Protein AF-A0A949HKJ1-F1 (afdb_monomer)

Mean predicted aligned error: 18.71 Å

Structure (mmCIF, N/CA/C/O backbone):
data_AF-A0A949HKJ1-F1
#
_entry.id   AF-A0A949HKJ1-F1
#
loop_
_atom_site.group_PDB
_atom_site.id
_atom_site.type_symbol
_atom_site.label_atom_id
_atom_site.label_alt_id
_atom_site.label_comp_id
_atom_site.label_asym_id
_atom_site.label_entity_id
_atom_site.label_seq_id
_atom_site.pdbx_PDB_ins_code
_atom_site.Cartn_x
_atom_site.Cartn_y
_atom_site.Cartn_z
_atom_site.occupancy
_atom_site.B_iso_or_equiv
_atom_site.auth_seq_id
_atom_site.auth_comp_id
_atom_site.auth_asym_id
_atom_site.auth_atom_id
_atom_site.pdbx_PDB_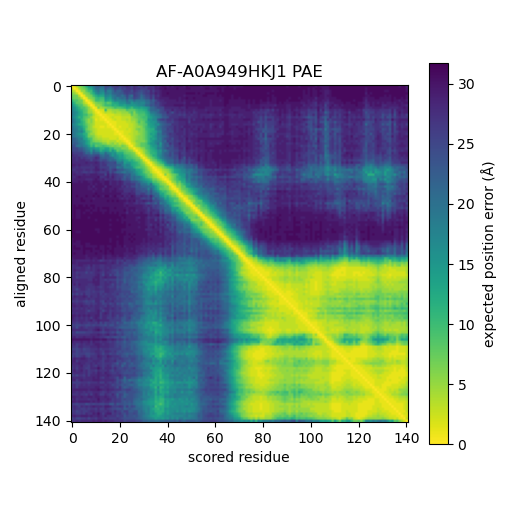model_num
ATOM 1 N N . MET A 1 1 ? 13.939 -68.081 -15.274 1.00 39.88 1 MET A N 1
ATOM 2 C CA . MET A 1 1 ? 14.829 -67.323 -14.375 1.00 39.88 1 MET A CA 1
ATOM 3 C C . MET A 1 1 ? 15.405 -66.206 -15.229 1.00 39.88 1 MET A C 1
ATOM 5 O O . MET A 1 1 ? 16.330 -66.456 -15.982 1.00 39.88 1 MET A O 1
ATOM 9 N N . ALA A 1 2 ? 14.703 -65.071 -15.296 1.00 42.75 2 ALA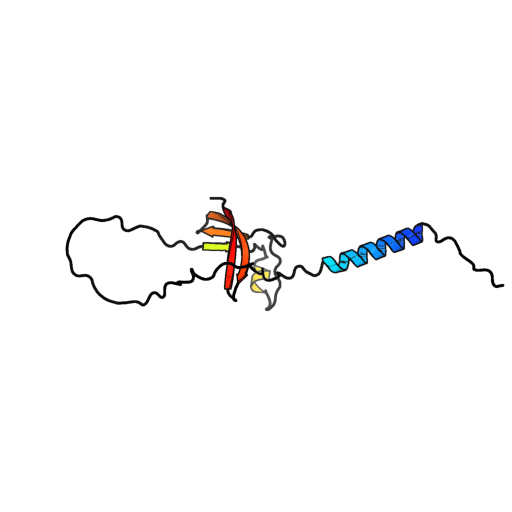 A N 1
ATOM 10 C CA . ALA A 1 2 ? 15.076 -63.942 -16.146 1.00 42.75 2 ALA A CA 1
ATOM 11 C C . ALA A 1 2 ? 15.839 -62.939 -15.279 1.00 42.75 2 ALA A C 1
ATOM 13 O O . ALA A 1 2 ? 15.340 -62.508 -14.242 1.00 42.75 2 ALA A O 1
ATOM 14 N N . GLU A 1 3 ? 17.076 -62.680 -15.675 1.00 43.31 3 GLU A N 1
ATOM 15 C CA . GLU A 1 3 ? 18.057 -61.869 -14.970 1.00 43.31 3 GLU A CA 1
ATOM 16 C C . GLU A 1 3 ? 17.658 -60.391 -15.062 1.00 43.31 3 GLU A C 1
ATOM 18 O O . GLU A 1 3 ? 17.585 -59.807 -16.141 1.00 43.31 3 GLU A O 1
ATOM 23 N N . SER A 1 4 ? 17.321 -59.819 -13.909 1.00 48.88 4 SER A N 1
ATOM 24 C CA . SER A 1 4 ? 17.009 -58.407 -13.711 1.00 48.88 4 SER A CA 1
ATOM 25 C C . SER A 1 4 ? 18.252 -57.566 -14.006 1.00 48.88 4 SER A C 1
ATOM 27 O O . SER A 1 4 ? 19.179 -57.531 -13.201 1.00 48.88 4 SER A O 1
ATOM 29 N N . THR A 1 5 ? 18.279 -56.897 -15.158 1.00 50.19 5 THR A N 1
ATOM 30 C CA . THR A 1 5 ? 19.323 -55.927 -15.513 1.00 50.19 5 THR A CA 1
ATOM 31 C C . THR A 1 5 ? 19.113 -54.638 -14.714 1.00 50.19 5 THR A C 1
ATOM 33 O O . THR A 1 5 ? 18.417 -53.731 -15.158 1.00 50.19 5 THR A O 1
ATOM 36 N N . ASP A 1 6 ? 19.697 -54.575 -13.519 1.00 55.91 6 ASP A N 1
ATOM 37 C CA . ASP A 1 6 ? 19.792 -53.353 -12.717 1.00 55.91 6 ASP A CA 1
ATOM 38 C C . ASP A 1 6 ? 21.089 -52.627 -13.106 1.00 55.91 6 ASP A C 1
ATOM 40 O O . ASP A 1 6 ? 22.182 -52.938 -12.627 1.00 55.91 6 ASP A O 1
ATOM 44 N N . ALA A 1 7 ? 20.992 -51.739 -14.096 1.00 61.09 7 ALA A N 1
ATOM 45 C CA . ALA A 1 7 ? 22.099 -50.868 -14.468 1.00 61.09 7 ALA A CA 1
ATOM 46 C C . ALA A 1 7 ? 22.251 -49.779 -13.391 1.00 61.09 7 ALA A C 1
ATOM 48 O O . ALA A 1 7 ? 21.252 -49.155 -13.025 1.00 61.09 7 ALA A O 1
ATOM 49 N N . PRO A 1 8 ? 23.468 -49.499 -12.890 1.00 59.25 8 PRO A N 1
ATOM 50 C CA . PRO A 1 8 ? 23.654 -48.494 -11.856 1.00 59.25 8 PRO A CA 1
ATOM 51 C C . PRO A 1 8 ? 23.327 -47.123 -12.446 1.00 59.25 8 PRO A C 1
ATOM 53 O O . PRO A 1 8 ? 23.997 -46.656 -13.368 1.00 59.25 8 PRO A O 1
ATOM 56 N N . ILE A 1 9 ? 22.277 -46.491 -11.923 1.00 60.19 9 ILE A N 1
ATOM 57 C CA . ILE A 1 9 ? 21.863 -45.140 -12.307 1.00 60.19 9 ILE A CA 1
ATOM 58 C C . ILE A 1 9 ? 23.074 -44.218 -12.123 1.00 60.19 9 ILE A C 1
ATOM 60 O O . ILE A 1 9 ? 23.626 -44.105 -11.024 1.00 60.19 9 ILE A O 1
ATOM 64 N N . ALA A 1 10 ? 23.533 -43.604 -13.215 1.00 70.56 10 ALA A N 1
ATOM 65 C CA . ALA A 1 10 ? 24.691 -42.727 -13.187 1.00 70.56 10 ALA A CA 1
ATOM 66 C C . ALA A 1 10 ? 24.422 -41.557 -12.231 1.00 70.56 10 ALA A C 1
ATOM 68 O O . ALA A 1 10 ? 23.338 -40.982 -12.215 1.00 70.56 10 ALA A O 1
ATOM 69 N N . LYS A 1 11 ? 25.425 -41.172 -11.435 1.00 69.06 11 LYS A N 1
ATOM 70 C CA . LYS A 1 11 ? 25.316 -40.106 -10.421 1.00 69.06 11 LYS A CA 1
ATOM 71 C C . LYS A 1 11 ? 24.771 -38.780 -10.984 1.00 69.06 11 LYS A C 1
ATOM 73 O O . LYS A 1 11 ? 24.146 -38.022 -10.252 1.00 69.06 11 LYS A O 1
ATOM 78 N N . SER A 1 12 ? 24.984 -38.524 -12.275 1.00 69.50 12 SER A N 1
ATOM 79 C CA . SER A 1 12 ? 24.428 -37.384 -13.011 1.00 69.50 12 SER A CA 1
ATOM 80 C C . SER A 1 12 ? 22.904 -37.429 -13.149 1.00 69.50 12 SER A C 1
ATOM 82 O O . SER A 1 12 ? 22.268 -36.390 -13.012 1.00 69.50 12 SER A O 1
ATOM 84 N N . ASP A 1 13 ? 22.315 -38.607 -13.368 1.00 75.62 13 ASP A N 1
ATOM 85 C CA . ASP A 1 13 ? 20.861 -38.771 -13.508 1.00 75.62 13 ASP A CA 1
ATOM 86 C C . ASP A 1 13 ? 20.147 -38.612 -12.168 1.00 75.62 13 ASP A C 1
ATOM 88 O O . ASP A 1 13 ? 19.038 -38.084 -12.119 1.00 75.62 13 ASP A O 1
ATOM 92 N N . LEU A 1 14 ? 20.802 -39.012 -11.074 1.00 76.75 14 LEU A N 1
ATOM 93 C CA . LEU A 1 14 ? 20.309 -38.761 -9.721 1.00 76.75 14 LEU A CA 1
ATOM 94 C C . LEU A 1 14 ? 20.284 -37.254 -9.421 1.00 76.75 14 LEU A C 1
ATOM 96 O O . LEU A 1 14 ? 19.266 -36.730 -8.989 1.00 76.75 14 LEU A O 1
ATOM 100 N N . MET A 1 15 ? 21.368 -36.542 -9.749 1.00 77.38 15 MET A N 1
ATOM 101 C CA . MET A 1 15 ? 21.455 -35.088 -9.563 1.00 77.38 15 MET A CA 1
ATOM 102 C C . MET A 1 15 ? 20.429 -34.317 -10.403 1.00 77.38 15 MET A C 1
ATOM 104 O O . MET A 1 15 ? 19.879 -33.322 -9.938 1.00 77.38 15 MET A O 1
ATOM 108 N N . LEU A 1 16 ? 20.161 -34.769 -11.631 1.00 82.06 16 LEU A N 1
ATOM 109 C CA . LEU A 1 16 ? 19.145 -34.169 -12.500 1.00 82.06 16 LEU A CA 1
ATOM 110 C C . LEU A 1 16 ? 17.732 -34.359 -11.937 1.00 82.06 16 LEU A C 1
ATOM 112 O O . LEU A 1 16 ? 16.929 -33.429 -11.979 1.00 82.06 16 LEU A O 1
ATOM 116 N N . ARG A 1 17 ? 17.443 -35.540 -11.381 1.00 77.12 17 ARG A N 1
ATOM 117 C CA . ARG A 1 17 ? 16.162 -35.843 -10.729 1.00 77.12 17 ARG A CA 1
ATOM 118 C C . ARG A 1 17 ? 15.940 -35.010 -9.473 1.00 77.12 17 ARG A C 1
ATOM 120 O O . ARG A 1 17 ? 14.895 -34.377 -9.374 1.00 77.12 17 ARG A O 1
ATOM 127 N N . ASP A 1 18 ? 16.933 -34.948 -8.590 1.00 81.25 18 ASP A N 1
ATOM 128 C CA . ASP A 1 18 ? 16.852 -34.162 -7.355 1.00 81.25 18 ASP A CA 1
ATOM 129 C C . ASP A 1 18 ? 16.643 -32.668 -7.663 1.00 81.25 18 ASP A C 1
ATOM 131 O O . ASP A 1 18 ? 15.843 -31.993 -7.015 1.00 81.25 18 ASP A O 1
ATOM 135 N N . ALA A 1 19 ? 17.319 -32.144 -8.695 1.00 75.38 19 ALA A N 1
ATOM 136 C CA . ALA A 1 19 ? 17.153 -30.755 -9.125 1.00 75.38 19 ALA A CA 1
ATOM 137 C C . ALA A 1 19 ? 15.751 -30.473 -9.700 1.00 75.38 19 ALA A C 1
ATOM 139 O O . ALA A 1 19 ? 15.168 -29.427 -9.413 1.00 75.38 19 ALA A O 1
ATOM 140 N N . LEU A 1 20 ? 15.196 -31.398 -10.490 1.00 75.12 20 LEU A N 1
ATOM 141 C CA . LEU A 1 20 ? 13.832 -31.298 -11.028 1.00 75.12 20 LEU A CA 1
ATOM 142 C C . LEU A 1 20 ? 12.769 -31.373 -9.923 1.00 75.12 20 LEU A C 1
ATOM 144 O O . LEU A 1 20 ? 11.792 -30.625 -9.961 1.00 75.12 20 LEU A O 1
ATOM 148 N N . GLU A 1 21 ? 12.971 -32.230 -8.924 1.00 77.75 21 GLU A N 1
ATOM 149 C CA . GLU A 1 21 ? 12.074 -32.357 -7.772 1.00 77.75 21 GLU A CA 1
ATOM 150 C C . GLU A 1 21 ? 12.093 -31.090 -6.902 1.00 77.75 21 GLU A C 1
ATOM 152 O O . GLU A 1 21 ? 11.036 -30.566 -6.546 1.00 77.75 21 GLU A O 1
ATOM 157 N N . ALA A 1 22 ? 13.276 -30.519 -6.652 1.00 70.69 22 ALA A N 1
ATOM 158 C CA . ALA A 1 22 ? 13.413 -29.261 -5.916 1.00 70.69 22 ALA A CA 1
ATOM 159 C C . ALA A 1 22 ? 12.717 -28.076 -6.618 1.00 70.69 22 ALA A C 1
ATOM 161 O O . ALA A 1 22 ? 12.102 -27.242 -5.951 1.00 70.69 22 ALA A O 1
ATOM 162 N N . LEU A 1 23 ? 12.766 -28.012 -7.954 1.00 69.00 23 LEU A N 1
ATOM 163 C CA . LEU A 1 23 ? 12.056 -26.987 -8.731 1.00 69.00 23 LEU A CA 1
ATOM 164 C C . LEU A 1 23 ? 10.533 -27.181 -8.691 1.00 69.00 23 LEU A C 1
ATOM 166 O O . LEU A 1 23 ? 9.806 -26.204 -8.534 1.00 69.00 23 LEU A O 1
ATOM 170 N N . SER A 1 24 ? 10.048 -28.426 -8.754 1.00 70.50 24 SER A N 1
ATOM 171 C CA . SER A 1 24 ? 8.616 -28.742 -8.627 1.00 70.50 24 SER A CA 1
ATOM 172 C C . SER A 1 24 ? 8.036 -28.339 -7.265 1.00 70.50 24 SER A C 1
ATOM 174 O O . SER A 1 24 ? 6.881 -27.918 -7.191 1.00 70.50 24 SER A O 1
ATOM 176 N N . LEU A 1 25 ? 8.814 -28.475 -6.188 1.00 60.62 25 LEU A N 1
ATOM 177 C CA . LEU A 1 25 ? 8.425 -28.028 -4.846 1.00 60.62 25 LEU A CA 1
ATOM 178 C C . LEU A 1 25 ? 8.400 -26.496 -4.736 1.00 60.62 25 LEU A C 1
ATOM 180 O O . LEU A 1 25 ? 7.529 -25.944 -4.066 1.00 60.62 25 LEU A O 1
ATOM 184 N N . ALA A 1 26 ? 9.325 -25.808 -5.408 1.00 60.25 26 ALA A N 1
ATOM 185 C CA . ALA A 1 26 ? 9.418 -24.351 -5.367 1.00 60.25 26 ALA A CA 1
ATOM 186 C C . ALA A 1 26 ? 8.297 -23.654 -6.159 1.00 60.25 26 ALA A C 1
ATOM 188 O O . ALA A 1 26 ? 7.779 -22.636 -5.696 1.00 60.25 26 ALA A O 1
ATOM 189 N N . ASP A 1 27 ? 7.871 -24.221 -7.292 1.00 53.84 27 ASP A N 1
ATOM 190 C CA . ASP A 1 27 ? 6.851 -23.631 -8.181 1.00 53.84 27 ASP A CA 1
ATOM 191 C C . ASP A 1 27 ? 5.475 -23.485 -7.496 1.00 53.84 27 ASP A C 1
ATOM 193 O O . ASP A 1 27 ? 4.710 -22.564 -7.766 1.00 53.84 27 ASP A O 1
ATOM 197 N N . SER A 1 28 ? 5.201 -24.340 -6.505 1.00 53.91 28 SER A N 1
ATOM 198 C CA . SER A 1 28 ? 3.971 -24.296 -5.701 1.00 53.91 28 SER A CA 1
ATOM 199 C C . SER A 1 28 ? 3.924 -23.098 -4.740 1.00 53.91 28 SER A C 1
ATOM 201 O O . SER A 1 28 ? 2.847 -22.653 -4.360 1.00 53.91 28 SER A O 1
ATOM 203 N N . SER A 1 29 ? 5.086 -22.576 -4.330 1.00 53.53 29 SER A N 1
ATOM 204 C CA . SER A 1 29 ? 5.198 -21.502 -3.327 1.00 53.53 29 SER A CA 1
ATOM 205 C C . SER A 1 29 ? 5.244 -20.089 -3.910 1.00 53.53 29 SER A C 1
ATOM 207 O O . SER A 1 29 ? 5.059 -19.123 -3.174 1.00 53.53 29 SER A O 1
ATOM 209 N N . LEU A 1 30 ? 5.482 -19.949 -5.218 1.00 49.09 30 LEU A N 1
ATOM 210 C CA . LEU A 1 30 ? 5.664 -18.646 -5.870 1.00 49.09 30 LEU A CA 1
ATOM 211 C C . LEU A 1 30 ? 4.371 -18.059 -6.457 1.00 49.09 30 LEU A C 1
ATOM 213 O O . LEU A 1 30 ? 4.395 -16.949 -6.983 1.00 49.09 30 LEU A O 1
ATOM 217 N N . LEU A 1 31 ? 3.245 -18.776 -6.363 1.00 49.78 31 LEU A N 1
ATOM 218 C CA . LEU A 1 31 ? 1.962 -18.363 -6.946 1.00 49.78 31 LEU A CA 1
ATOM 219 C C . LEU A 1 31 ? 0.894 -17.939 -5.927 1.00 49.78 31 LEU A C 1
ATOM 221 O O . LEU A 1 31 ? -0.201 -17.552 -6.328 1.00 49.78 31 LEU A O 1
ATOM 225 N N . GLU A 1 32 ? 1.191 -17.930 -4.627 1.00 45.50 32 GLU A N 1
ATOM 226 C CA . GLU A 1 32 ? 0.203 -17.578 -3.598 1.00 45.50 32 GLU A CA 1
ATOM 227 C C . GLU A 1 32 ? 0.667 -16.452 -2.678 1.00 45.50 32 GLU A C 1
ATOM 229 O O . GLU A 1 32 ? 0.633 -16.552 -1.456 1.00 45.50 32 GLU A O 1
ATOM 234 N N . THR A 1 33 ? 0.981 -15.307 -3.274 1.00 45.84 33 THR A N 1
ATOM 235 C CA . THR A 1 33 ? 0.912 -14.026 -2.561 1.00 45.84 33 THR A CA 1
ATOM 236 C C . THR A 1 33 ? -0.418 -13.325 -2.824 1.00 45.84 33 THR A C 1
ATOM 238 O O . THR A 1 33 ? -0.498 -12.120 -3.043 1.00 45.84 33 THR A O 1
ATOM 241 N N . GLN A 1 34 ? -1.509 -14.096 -2.829 1.00 46.19 34 GLN A N 1
ATOM 242 C CA . GLN A 1 34 ? -2.847 -13.533 -2.678 1.00 46.19 34 GLN A CA 1
ATOM 243 C C . GLN A 1 34 ? -2.868 -12.854 -1.304 1.00 46.19 34 GLN A C 1
ATOM 245 O O . GLN A 1 34 ? -2.563 -13.500 -0.304 1.00 46.19 34 GLN A O 1
ATOM 250 N N . ILE A 1 35 ? -3.182 -11.559 -1.238 1.00 46.53 35 ILE A N 1
ATOM 251 C CA . ILE A 1 35 ? -3.425 -10.863 0.031 1.00 46.53 35 ILE A CA 1
ATOM 252 C C . ILE A 1 35 ? -4.562 -11.612 0.735 1.00 46.53 35 ILE A C 1
ATOM 254 O O . ILE A 1 35 ? -5.734 -11.416 0.418 1.00 46.53 35 ILE A O 1
ATOM 258 N N . GLN A 1 36 ? -4.217 -12.520 1.648 1.00 48.56 36 GLN A N 1
ATOM 259 C CA . GLN A 1 36 ? -5.207 -13.286 2.389 1.00 48.56 36 GLN A CA 1
ATOM 260 C C . GLN A 1 36 ? -5.857 -12.346 3.410 1.00 48.56 36 GLN A C 1
ATOM 262 O O . GLN A 1 36 ? -5.139 -11.677 4.163 1.00 48.56 36 GLN A O 1
ATOM 267 N N . PRO A 1 37 ? -7.196 -12.254 3.457 1.00 48.97 37 PRO A N 1
ATOM 268 C CA . PRO A 1 37 ? -7.873 -11.454 4.465 1.00 48.97 37 PRO A CA 1
ATOM 269 C C . PRO A 1 37 ? -7.477 -11.945 5.864 1.00 48.97 37 PRO A C 1
ATOM 271 O O . PRO A 1 37 ? -7.664 -13.110 6.212 1.00 48.97 37 PRO A O 1
ATOM 274 N N . TYR A 1 38 ? -6.897 -11.050 6.666 1.00 50.09 38 TYR A N 1
ATOM 275 C CA . TYR A 1 38 ? -6.453 -11.359 8.022 1.00 50.09 38 TYR A CA 1
ATOM 276 C C . TYR A 1 38 ? -7.666 -11.659 8.913 1.00 50.09 38 TYR A C 1
ATOM 278 O O . TYR A 1 38 ? -8.452 -10.764 9.224 1.00 50.09 38 TYR A O 1
ATOM 286 N N . GLN A 1 39 ? -7.818 -12.913 9.344 1.00 50.09 39 GLN A N 1
ATOM 287 C CA . GLN A 1 39 ? -8.855 -13.299 10.300 1.00 50.09 39 GLN A CA 1
ATOM 288 C C . GLN A 1 39 ? -8.404 -12.928 11.719 1.00 50.09 39 GLN A C 1
ATOM 290 O O . GLN A 1 39 ? -7.522 -13.564 12.297 1.00 50.09 39 GLN A O 1
ATOM 295 N N . LEU A 1 40 ? -8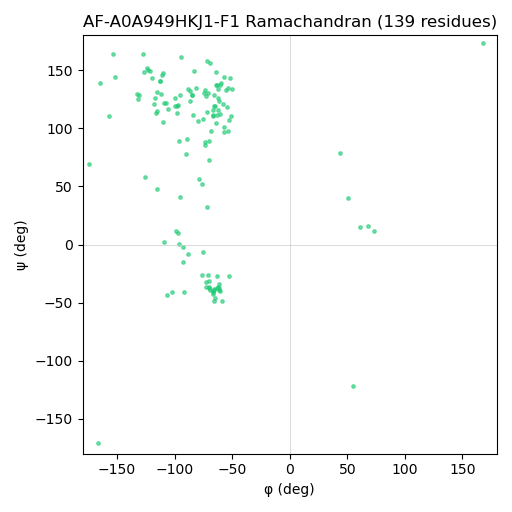.997 -11.873 12.283 1.00 44.22 40 LEU A N 1
ATOM 296 C CA . LEU A 1 40 ? -8.804 -11.511 13.687 1.00 44.22 40 LEU A CA 1
ATOM 297 C C . LEU A 1 40 ? -9.385 -12.610 14.584 1.00 44.22 40 LEU A C 1
ATOM 299 O O . LEU A 1 40 ? -10.588 -12.861 14.571 1.00 44.22 40 LEU A O 1
ATOM 303 N N . GLN A 1 41 ? -8.540 -13.224 15.410 1.00 49.78 41 GLN A N 1
ATOM 304 C CA . GLN A 1 41 ? -8.998 -13.935 16.600 1.00 49.78 41 GLN A CA 1
ATOM 305 C C . GLN A 1 41 ? -9.526 -12.883 17.592 1.00 49.78 41 GLN A C 1
ATOM 307 O O . GLN A 1 41 ? -8.751 -12.197 18.252 1.00 49.78 41 GLN A O 1
ATOM 312 N N . GLU A 1 42 ? -10.851 -12.712 17.572 1.00 43.97 42 GLU A N 1
ATOM 313 C CA . GLU A 1 42 ? -11.722 -12.011 18.529 1.00 43.97 42 GLU A CA 1
ATOM 314 C C . GLU A 1 42 ? -11.222 -10.650 19.047 1.00 43.97 42 GLU A C 1
ATOM 316 O O . GLU A 1 42 ? -10.789 -10.494 20.187 1.00 43.97 42 GLU A O 1
ATOM 321 N N . PHE A 1 43 ? -11.387 -9.612 18.223 1.00 41.69 43 PHE A N 1
ATOM 322 C CA . PHE A 1 43 ? -11.487 -8.243 18.729 1.00 41.69 43 PHE A CA 1
ATOM 323 C C . PHE A 1 43 ? -12.950 -7.999 19.139 1.00 41.69 43 PHE A C 1
ATOM 325 O O . PHE A 1 43 ? -13.837 -8.005 18.287 1.00 41.69 43 PHE A O 1
ATOM 332 N N . ASN A 1 44 ? -13.234 -7.849 20.438 1.00 44.16 44 ASN A N 1
ATOM 333 C CA . ASN A 1 44 ? -14.599 -7.647 20.937 1.00 44.16 44 ASN A CA 1
ATOM 334 C C . ASN A 1 44 ? -15.189 -6.331 20.398 1.00 44.16 44 ASN A C 1
ATOM 336 O O . ASN A 1 44 ? -14.772 -5.241 20.779 1.00 44.16 44 ASN A O 1
ATOM 340 N N . ALA A 1 45 ? -16.195 -6.451 19.532 1.00 46.31 45 ALA A N 1
ATOM 341 C CA . ALA A 1 45 ? -16.868 -5.377 18.802 1.00 46.31 45 ALA A CA 1
ATOM 342 C C . ALA A 1 45 ? -17.789 -4.478 19.661 1.00 46.31 45 ALA A C 1
ATOM 344 O O . ALA A 1 45 ? -18.805 -3.987 19.172 1.00 46.31 45 ALA A O 1
ATOM 345 N N . LEU A 1 46 ? -17.467 -4.250 20.937 1.00 42.03 46 LEU A N 1
ATOM 346 C CA . LEU A 1 46 ? -18.313 -3.461 21.843 1.00 42.03 46 LEU A CA 1
ATOM 347 C C . LEU A 1 46 ? -18.024 -1.951 21.835 1.00 42.03 46 LEU A C 1
ATOM 349 O O . LEU A 1 46 ? -18.843 -1.192 22.340 1.00 42.03 46 LEU A O 1
ATOM 353 N N . ASP A 1 47 ? -16.956 -1.502 21.170 1.00 45.44 47 ASP A N 1
ATOM 354 C CA . ASP A 1 47 ? -16.615 -0.072 21.056 1.00 45.44 47 ASP A CA 1
ATOM 355 C C . ASP A 1 47 ? -17.062 0.574 19.729 1.00 45.44 47 ASP A C 1
ATOM 357 O O . ASP A 1 47 ? -16.701 1.708 19.417 1.00 45.44 47 ASP A O 1
ATOM 361 N N . SER A 1 48 ? -17.8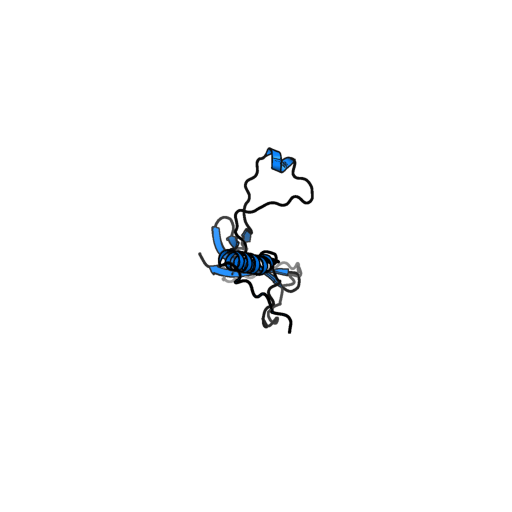99 -0.110 18.939 1.00 43.84 48 SER A N 1
ATOM 362 C CA . SER A 1 48 ? -18.483 0.442 17.705 1.00 43.84 48 SER A CA 1
ATOM 363 C C . SER A 1 48 ? -19.667 1.377 17.986 1.00 43.84 48 SER A C 1
ATOM 365 O O . SER A 1 48 ? -20.760 1.189 17.455 1.00 43.84 48 SER A O 1
ATOM 367 N N . VAL A 1 49 ? -19.457 2.419 18.793 1.00 39.50 49 VAL A N 1
ATOM 368 C CA . VAL A 1 49 ? -20.297 3.625 18.769 1.00 39.50 49 VAL A CA 1
ATOM 369 C C . VAL A 1 49 ? -19.662 4.579 17.765 1.00 39.50 49 VAL A C 1
ATOM 371 O O . VAL A 1 49 ? -18.951 5.520 18.111 1.00 39.50 49 VAL A O 1
ATOM 374 N N . TRP A 1 50 ? -19.880 4.309 16.481 1.00 44.78 50 TRP A N 1
ATOM 375 C CA . TRP A 1 50 ? -19.643 5.320 15.459 1.00 44.78 50 TRP A CA 1
ATOM 376 C C . TRP A 1 50 ? -20.605 6.477 15.746 1.00 44.78 50 TRP A C 1
ATOM 378 O O . TRP A 1 50 ? -21.819 6.277 15.751 1.00 44.78 50 TRP A O 1
ATOM 388 N N . LEU A 1 51 ? -20.065 7.658 16.071 1.00 46.59 51 LEU A N 1
ATOM 389 C CA . LEU A 1 51 ? -20.845 8.870 16.316 1.00 46.59 51 LEU A CA 1
ATOM 390 C C . LEU A 1 51 ? -21.707 9.182 15.088 1.00 46.59 51 LEU A C 1
ATOM 392 O O . LEU A 1 51 ? -21.245 9.763 14.108 1.00 46.59 51 LEU A O 1
ATOM 396 N N . GLU A 1 52 ? -22.984 8.839 15.183 1.00 43.72 52 GLU A N 1
ATOM 397 C CA . GLU A 1 52 ? -24.037 9.388 14.347 1.00 43.72 52 GLU A CA 1
ATOM 398 C C . GLU A 1 52 ? -24.232 10.857 14.756 1.00 43.72 52 GLU A C 1
ATOM 400 O O . GLU A 1 52 ? -24.996 11.183 15.669 1.00 43.72 52 GLU A O 1
ATOM 405 N N . THR A 1 53 ? -23.496 11.778 14.133 1.00 44.84 53 THR A N 1
ATOM 406 C CA . THR A 1 53 ? -23.702 13.216 14.332 1.00 44.84 53 THR A CA 1
ATOM 407 C C . THR A 1 53 ? -24.978 13.653 13.617 1.00 44.84 53 THR A C 1
ATOM 409 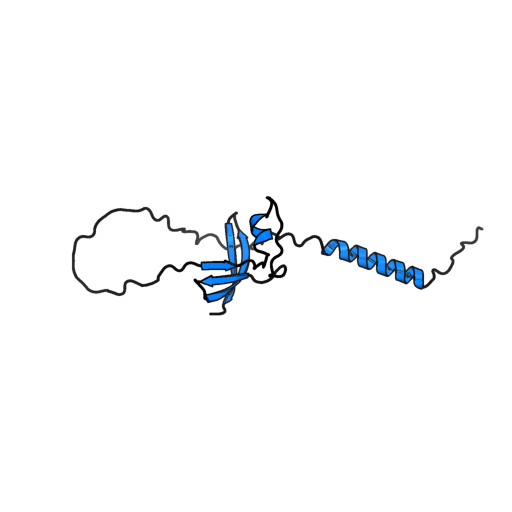O O . THR A 1 53 ? -24.966 14.149 12.492 1.00 44.84 53 THR A O 1
ATOM 412 N N . LYS A 1 54 ? -26.122 13.508 14.296 1.00 40.06 54 LYS A N 1
ATOM 413 C CA . LYS A 1 54 ? -27.331 14.247 13.923 1.00 40.06 54 LYS A CA 1
ATOM 414 C C . LYS A 1 54 ? -27.103 15.736 14.167 1.00 40.06 54 LYS A C 1
ATOM 416 O O . LYS A 1 54 ? -27.040 16.181 15.311 1.00 40.06 54 LYS A O 1
ATOM 421 N N . ALA A 1 55 ? -27.015 16.498 13.078 1.00 45.41 55 ALA A N 1
ATOM 422 C CA . ALA A 1 55 ? -27.090 17.951 13.090 1.00 45.41 55 ALA A CA 1
ATOM 423 C C . ALA A 1 55 ? -28.369 18.387 13.824 1.00 45.41 55 ALA A C 1
ATOM 425 O O . ALA A 1 55 ? -29.479 18.206 13.324 1.00 45.41 55 ALA A O 1
ATOM 426 N N . THR A 1 56 ? -28.205 18.910 15.038 1.00 36.22 56 THR A N 1
ATOM 427 C CA . THR A 1 56 ? -29.270 19.566 15.795 1.00 36.22 56 THR A CA 1
ATOM 428 C C . THR A 1 56 ? -28.930 21.041 15.826 1.00 36.22 56 THR A C 1
ATOM 430 O O . THR A 1 56 ? -27.993 21.465 16.497 1.00 36.22 56 THR A O 1
ATOM 433 N N . ASP A 1 57 ? -29.675 21.795 15.032 1.00 45.97 57 ASP A N 1
ATOM 434 C CA . ASP A 1 57 ? -29.631 23.245 14.976 1.00 45.97 57 ASP A CA 1
ATOM 435 C C . ASP A 1 57 ? -30.345 23.785 16.225 1.00 45.97 57 ASP A C 1
ATOM 437 O O . ASP A 1 57 ? -31.558 23.623 16.379 1.00 45.97 57 ASP A O 1
ATOM 441 N N . SER A 1 58 ? -29.598 24.332 17.185 1.00 45.28 58 SER A N 1
ATOM 442 C CA . SER A 1 58 ? -30.145 25.081 18.325 1.00 45.28 58 SER A CA 1
ATOM 443 C C . SER A 1 58 ? -29.086 26.022 18.899 1.00 45.28 58 SER A C 1
ATOM 445 O O . SER A 1 58 ? -28.079 25.616 19.472 1.00 45.28 58 SER A O 1
ATOM 447 N N . GLN A 1 59 ? -29.349 27.305 18.694 1.00 44.03 59 GLN A N 1
ATOM 448 C CA . GLN A 1 59 ? -28.564 28.482 19.053 1.00 44.03 59 GLN A CA 1
ATOM 449 C C . GLN A 1 59 ? -28.392 28.630 20.584 1.00 44.03 59 GLN A C 1
ATOM 451 O O . GLN A 1 59 ? -29.385 28.481 21.300 1.00 44.03 59 GLN A O 1
ATOM 456 N N . PRO A 1 60 ? -27.201 28.968 21.121 1.00 45.97 60 PRO A N 1
ATOM 457 C CA . PRO A 1 60 ? -27.025 29.165 22.559 1.00 45.97 60 PRO A CA 1
ATOM 458 C C . PRO A 1 60 ? -27.358 30.602 22.996 1.00 45.97 60 PRO A C 1
ATOM 460 O O . PRO A 1 60 ? -26.898 31.582 22.410 1.00 45.97 60 PRO A O 1
ATOM 463 N N . SER A 1 61 ? -28.148 30.719 24.063 1.00 39.84 61 SER A N 1
ATOM 464 C CA . SER A 1 61 ? -28.375 31.941 24.842 1.00 39.84 61 SER A CA 1
ATOM 465 C C . SER A 1 61 ? -27.239 32.169 25.852 1.00 39.84 61 SER A C 1
ATOM 467 O O . SER A 1 61 ? -26.850 31.241 26.555 1.00 39.84 61 SER A O 1
ATOM 469 N N . ASN A 1 62 ? -26.747 33.411 25.921 1.00 52.28 62 ASN A N 1
ATOM 470 C CA . ASN A 1 62 ? -25.696 33.923 26.815 1.00 52.28 62 ASN A CA 1
ATOM 471 C C . ASN A 1 62 ? -25.891 33.595 28.307 1.00 52.28 62 ASN A C 1
ATOM 473 O O . ASN A 1 62 ? -26.940 33.926 28.844 1.00 52.28 62 ASN A O 1
ATOM 477 N N . GLU A 1 63 ? -24.819 33.141 28.969 1.00 46.62 63 GLU A N 1
ATOM 478 C CA . GLU A 1 63 ? -24.442 33.429 30.371 1.00 46.62 63 GLU A CA 1
ATOM 479 C C . GLU A 1 63 ? -22.891 33.334 30.486 1.00 46.62 63 GLU A C 1
ATOM 481 O O . GLU A 1 63 ? -22.295 32.503 29.792 1.00 46.62 63 GLU A O 1
ATOM 486 N N . PRO A 1 64 ? -22.202 34.159 31.308 1.00 63.31 64 PRO A N 1
ATOM 487 C CA . PRO A 1 64 ? -20.743 34.289 31.296 1.00 63.31 64 PRO A CA 1
ATOM 488 C C . PRO A 1 64 ? -20.079 33.600 32.503 1.00 63.31 64 PRO A C 1
ATOM 490 O O . PRO A 1 64 ? -20.255 34.039 33.635 1.00 63.31 64 PRO A O 1
ATOM 493 N N . ALA A 1 65 ? -19.249 32.575 32.294 1.00 40.81 65 ALA A N 1
ATOM 494 C CA . ALA A 1 65 ? -18.307 32.093 33.314 1.00 40.81 65 ALA A CA 1
ATOM 495 C C . ALA A 1 65 ? -17.241 31.177 32.698 1.00 40.81 65 ALA A C 1
ATOM 497 O O . ALA A 1 65 ? -17.531 30.361 31.832 1.00 40.81 65 ALA A O 1
ATOM 498 N N . GLY A 1 66 ? -15.999 31.357 33.147 1.00 50.12 66 GLY A N 1
ATOM 499 C CA . GLY A 1 66 ? -14.783 30.831 32.537 1.00 50.12 66 GLY A CA 1
ATOM 500 C C . GLY A 1 66 ? -14.720 29.321 32.308 1.00 50.12 66 GLY A C 1
ATOM 501 O O . GLY A 1 66 ? -14.914 28.536 33.228 1.00 50.12 66 GLY A O 1
ATOM 502 N N . SER A 1 67 ? -14.291 28.961 31.098 1.00 51.16 67 SER A N 1
ATOM 503 C CA . SER A 1 67 ? -13.484 27.775 30.794 1.00 51.16 67 SER A CA 1
ATOM 504 C C . SER A 1 67 ? -13.087 27.790 29.309 1.00 51.16 67 SER A C 1
ATOM 506 O O . SER A 1 67 ? -13.541 26.953 28.534 1.00 51.16 67 SER A O 1
ATOM 508 N N . ASP A 1 68 ? -12.219 28.720 28.895 1.00 51.53 68 ASP A N 1
ATOM 509 C CA . ASP A 1 68 ? -11.591 28.717 27.557 1.00 51.53 68 ASP A CA 1
ATOM 510 C C . ASP A 1 68 ? -10.463 27.670 27.471 1.00 51.53 68 ASP A C 1
ATOM 512 O O . ASP A 1 68 ? -9.327 27.940 27.088 1.00 51.53 68 ASP A O 1
ATOM 516 N N . GLN A 1 69 ? -10.774 26.434 27.849 1.00 57.53 69 GLN A N 1
ATOM 517 C CA . GLN A 1 69 ? -9.987 25.263 27.469 1.00 57.53 69 GLN A CA 1
ATOM 518 C C . GLN A 1 69 ? -10.841 24.358 26.587 1.00 57.53 69 GLN A C 1
ATOM 520 O O . GLN A 1 69 ? -10.895 23.148 26.792 1.00 57.53 69 GLN A O 1
ATOM 525 N N . ILE A 1 70 ? -11.502 24.962 25.585 1.00 59.94 70 ILE A N 1
ATOM 526 C CA . ILE A 1 70 ? -11.934 24.227 24.397 1.00 59.94 70 ILE A CA 1
ATOM 527 C C . ILE A 1 70 ? -10.690 23.484 23.908 1.00 59.94 70 ILE A C 1
ATOM 529 O O . ILE A 1 70 ? -9.681 24.070 23.505 1.00 59.94 70 ILE A O 1
ATOM 533 N N . SER A 1 71 ? -10.741 22.173 24.065 1.00 56.81 71 SER A N 1
ATOM 534 C CA . SER A 1 71 ? -9.765 21.213 23.600 1.00 56.81 71 SER A CA 1
ATOM 535 C C . SER A 1 71 ? -9.560 21.439 22.106 1.00 56.81 71 SER A C 1
ATOM 537 O O . SER A 1 71 ? -10.340 20.981 21.274 1.00 56.81 71 SER A O 1
ATOM 539 N N . LYS A 1 72 ? -8.505 22.180 21.749 1.00 64.50 72 LYS A N 1
ATOM 540 C CA . LYS A 1 72 ? -8.015 22.286 20.373 1.00 64.50 72 LYS A CA 1
ATOM 541 C C . LYS A 1 72 ? -7.394 20.945 19.995 1.00 64.50 72 LYS A C 1
ATOM 543 O O . LYS A 1 72 ? -6.176 20.828 19.945 1.00 64.50 72 LYS A O 1
ATOM 548 N N . ASN A 1 73 ? -8.219 19.928 19.780 1.00 61.78 73 ASN A N 1
ATOM 549 C CA . ASN A 1 73 ? -7.794 18.730 19.077 1.00 61.78 73 ASN A CA 1
ATOM 550 C C . ASN A 1 73 ? -8.223 18.892 17.613 1.00 61.78 73 ASN A C 1
ATOM 552 O O . ASN A 1 73 ? -9.372 18.591 17.287 1.00 61.78 73 ASN A O 1
ATOM 556 N N . PRO A 1 74 ? -7.382 19.494 16.753 1.00 76.75 74 PRO A N 1
ATOM 557 C CA . PRO A 1 74 ? -7.721 19.644 15.349 1.00 76.75 74 PRO A CA 1
ATOM 558 C C . PRO A 1 74 ? -7.842 18.263 14.702 1.00 76.75 74 PRO A C 1
ATOM 560 O O . PRO A 1 74 ? -6.999 17.394 14.910 1.00 76.75 74 PRO A O 1
ATOM 563 N N . ASN A 1 75 ? -8.866 18.071 13.872 1.00 78.50 75 ASN A N 1
ATOM 564 C CA . ASN A 1 75 ? -8.896 16.911 12.991 1.00 78.50 75 ASN A CA 1
ATOM 565 C C . ASN A 1 75 ? -7.697 16.987 12.036 1.00 78.50 75 ASN A C 1
ATOM 567 O O . ASN A 1 75 ? -7.415 18.039 11.454 1.00 78.50 75 ASN A O 1
ATOM 571 N N . HIS A 1 76 ? -6.993 15.871 11.882 1.00 82.94 76 HIS A N 1
ATOM 572 C CA . HIS A 1 76 ? -5.876 15.742 10.958 1.00 82.94 76 HIS A CA 1
ATOM 573 C C . HIS A 1 76 ? -6.216 14.739 9.868 1.00 82.94 76 HIS A C 1
ATOM 575 O O . HIS A 1 76 ? -6.693 13.639 10.143 1.00 82.94 76 HIS A O 1
ATOM 581 N N . GLU A 1 77 ? -5.971 15.143 8.626 1.00 89.62 77 GLU A N 1
ATOM 582 C CA . GLU A 1 77 ? -6.041 14.249 7.484 1.00 89.62 77 GLU A CA 1
ATOM 583 C C . GLU A 1 77 ? -4.860 13.281 7.533 1.00 89.62 77 GLU A C 1
ATOM 585 O O . GLU A 1 77 ? -3.705 13.687 7.705 1.00 89.62 77 GLU A O 1
ATOM 590 N N . ILE A 1 78 ? -5.169 11.995 7.390 1.00 92.62 78 ILE A N 1
ATOM 591 C CA . ILE A 1 78 ? -4.177 10.932 7.313 1.00 92.62 78 ILE A CA 1
ATOM 592 C C . ILE A 1 78 ? -4.151 10.349 5.907 1.00 92.62 78 ILE A C 1
ATOM 594 O O . ILE A 1 78 ? -5.183 10.228 5.248 1.00 92.62 78 ILE A O 1
ATOM 598 N N . ARG A 1 79 ? -2.962 9.948 5.469 1.00 94.50 79 ARG A N 1
ATOM 599 C CA . ARG A 1 79 ? -2.727 9.348 4.159 1.00 94.50 79 ARG A CA 1
ATOM 600 C C . ARG A 1 79 ? -1.909 8.081 4.333 1.00 94.50 79 ARG A C 1
ATOM 602 O O . ARG A 1 79 ? -0.870 8.106 4.981 1.00 94.50 79 ARG A O 1
ATOM 609 N N . ILE A 1 80 ? -2.380 6.984 3.756 1.00 93.75 80 ILE A N 1
ATOM 610 C CA . ILE A 1 80 ? -1.678 5.700 3.764 1.00 93.75 80 ILE A CA 1
ATOM 611 C C . ILE A 1 80 ? -1.141 5.463 2.354 1.00 93.75 80 ILE A C 1
ATOM 613 O O . ILE A 1 80 ? -1.919 5.458 1.399 1.00 93.75 80 ILE A O 1
ATOM 617 N N . GLU A 1 81 ? 0.172 5.291 2.212 1.00 92.81 81 GLU A N 1
ATOM 618 C CA . GLU A 1 81 ? 0.810 4.996 0.924 1.00 92.81 81 GLU A CA 1
ATOM 619 C C . GLU A 1 81 ? 1.099 3.494 0.803 1.00 92.81 81 GLU A C 1
ATOM 621 O O . GLU A 1 81 ? 1.879 2.945 1.579 1.00 92.81 81 GLU A O 1
ATOM 626 N N . LEU A 1 82 ? 0.502 2.832 -0.198 1.00 90.19 82 LEU A N 1
ATOM 627 C CA . LEU A 1 82 ? 0.825 1.438 -0.540 1.00 90.19 82 LEU A CA 1
ATOM 628 C C . LEU A 1 82 ? 2.222 1.312 -1.170 1.00 90.19 82 LEU A C 1
ATOM 630 O O . LEU A 1 82 ? 2.936 0.344 -0.923 1.00 90.19 82 LEU A O 1
ATOM 634 N N . GLY A 1 83 ? 2.591 2.294 -1.993 1.00 89.19 83 GLY A N 1
ATOM 635 C CA . GLY A 1 83 ? 3.845 2.356 -2.735 1.00 89.19 83 GLY A CA 1
ATOM 636 C C . GLY A 1 83 ? 3.798 3.452 -3.799 1.00 89.19 83 GLY A C 1
ATOM 637 O O . GLY A 1 83 ? 2.754 4.075 -4.021 1.00 89.19 83 GLY A O 1
ATOM 638 N N . ARG A 1 84 ? 4.927 3.699 -4.458 1.00 91.56 84 ARG A N 1
ATOM 639 C CA . ARG A 1 84 ? 5.076 4.716 -5.506 1.00 91.56 84 ARG A CA 1
ATOM 640 C C . ARG A 1 84 ? 5.569 4.080 -6.798 1.00 91.56 84 ARG A C 1
ATOM 642 O O . ARG A 1 84 ? 6.327 3.120 -6.788 1.00 91.56 84 ARG A O 1
ATOM 649 N N . ALA A 1 85 ? 5.180 4.661 -7.924 1.00 93.06 85 ALA A N 1
ATOM 650 C CA . ALA A 1 85 ? 5.713 4.312 -9.235 1.00 93.06 85 ALA A CA 1
ATOM 651 C C . ALA A 1 85 ? 6.215 5.575 -9.936 1.00 93.06 85 ALA A C 1
ATOM 653 O O . ALA A 1 85 ? 5.680 6.669 -9.740 1.00 93.06 85 ALA A O 1
ATOM 654 N N . ARG A 1 86 ? 7.256 5.430 -10.758 1.00 92.88 86 ARG A N 1
ATOM 655 C CA . ARG A 1 86 ? 7.746 6.491 -11.644 1.00 92.88 86 ARG A CA 1
ATOM 656 C C . ARG A 1 86 ? 7.554 6.029 -13.075 1.00 92.88 86 ARG A C 1
ATOM 658 O O . ARG A 1 86 ? 8.216 5.087 -13.496 1.00 92.88 86 ARG A O 1
ATOM 665 N N . ILE A 1 87 ? 6.672 6.704 -13.799 1.00 93.31 87 ILE A N 1
ATOM 666 C CA . ILE A 1 87 ? 6.393 6.415 -15.205 1.00 93.31 87 ILE A CA 1
ATOM 667 C C . ILE A 1 87 ? 6.661 7.656 -16.064 1.00 93.31 87 ILE A C 1
ATOM 669 O O . ILE A 1 87 ? 6.525 8.779 -15.562 1.00 93.31 87 ILE A O 1
ATOM 673 N N . PRO A 1 88 ? 7.074 7.491 -17.334 1.00 93.94 88 PRO A N 1
ATOM 674 C CA . PRO A 1 88 ? 7.172 8.601 -18.270 1.00 93.94 88 PRO A CA 1
ATOM 675 C C . PRO A 1 88 ? 5.828 9.317 -18.415 1.00 93.94 88 PRO A C 1
ATOM 677 O O . PRO A 1 88 ? 4.770 8.691 -18.406 1.00 93.94 88 PRO A O 1
ATOM 680 N N . LEU A 1 89 ? 5.869 10.640 -18.584 1.00 94.00 89 LEU A N 1
ATOM 681 C CA . LEU A 1 89 ? 4.650 11.435 -18.736 1.00 94.00 89 LEU A CA 1
ATOM 682 C C . LEU A 1 89 ? 3.843 11.016 -19.975 1.00 94.00 89 LEU A C 1
ATOM 684 O O . LEU A 1 89 ? 2.621 11.055 -19.935 1.00 94.00 89 LEU A O 1
ATOM 688 N N . THR A 1 90 ? 4.521 10.597 -21.048 1.00 93.75 90 THR A N 1
ATOM 689 C CA . THR A 1 90 ? 3.887 10.053 -22.259 1.00 93.75 90 THR A CA 1
ATOM 690 C C . THR A 1 90 ? 3.038 8.831 -21.935 1.00 93.75 90 THR A C 1
ATOM 692 O O . THR A 1 90 ? 1.863 8.790 -22.276 1.00 93.75 90 THR A O 1
ATOM 695 N N . ASP A 1 91 ? 3.605 7.892 -21.182 1.00 89.94 91 ASP A N 1
ATOM 696 C CA . ASP A 1 91 ? 2.972 6.612 -20.878 1.00 89.94 91 ASP A CA 1
ATOM 697 C C . ASP A 1 91 ? 1.786 6.798 -19.925 1.00 89.94 91 ASP A C 1
ATOM 699 O O . ASP A 1 91 ? 0.805 6.077 -20.037 1.00 89.94 91 ASP A O 1
ATOM 703 N N . LEU A 1 92 ? 1.838 7.800 -19.033 1.00 91.25 92 LEU A N 1
ATOM 704 C CA . LEU A 1 92 ? 0.730 8.154 -18.136 1.00 91.25 92 LEU A CA 1
ATOM 705 C C . LEU A 1 92 ? -0.533 8.585 -18.901 1.00 91.25 92 LEU A C 1
ATOM 707 O O . LEU A 1 92 ? -1.636 8.252 -18.472 1.00 91.25 92 LEU A O 1
ATOM 711 N N . TYR A 1 93 ? -0.387 9.335 -19.998 1.00 91.62 93 TYR A N 1
ATOM 712 C CA . TYR A 1 93 ? -1.529 9.780 -20.809 1.00 91.62 93 TYR A CA 1
ATOM 713 C C . TYR A 1 93 ? -2.105 8.669 -21.687 1.00 91.62 93 TYR A C 1
ATOM 715 O O . TYR A 1 93 ? -3.296 8.700 -21.992 1.00 91.62 93 TYR A O 1
ATOM 723 N N . ASP A 1 94 ? -1.273 7.694 -22.047 1.00 92.75 94 ASP A N 1
ATOM 724 C CA . ASP A 1 94 ? -1.642 6.575 -22.909 1.00 92.75 94 ASP A CA 1
ATOM 725 C C . ASP A 1 94 ? -2.008 5.305 -22.117 1.00 92.75 94 ASP A C 1
ATOM 727 O O . ASP A 1 94 ? -2.163 4.246 -22.723 1.00 92.75 94 ASP A O 1
ATOM 731 N N . LEU A 1 95 ? -2.157 5.380 -20.784 1.00 91.44 95 LEU A N 1
ATOM 732 C CA . LEU A 1 95 ? -2.502 4.231 -19.939 1.00 91.44 95 LEU A CA 1
ATOM 733 C C . LEU A 1 95 ? -3.867 3.644 -20.337 1.00 91.44 95 LEU A C 1
ATOM 735 O O . LEU A 1 95 ? -4.895 4.286 -20.098 1.00 91.44 95 LEU A O 1
ATOM 739 N N . PRO A 1 96 ? -3.918 2.415 -20.885 1.00 89.94 96 PRO A N 1
ATOM 740 C CA . PRO A 1 96 ? -5.190 1.783 -21.181 1.00 89.94 96 PRO A CA 1
ATOM 741 C C . PRO A 1 96 ? -5.900 1.343 -19.898 1.00 89.94 96 PRO A C 1
ATOM 743 O O . PRO A 1 96 ? -5.274 1.083 -18.861 1.00 89.94 96 PRO A O 1
ATOM 746 N N . ASP A 1 97 ? -7.219 1.183 -19.997 1.00 91.56 97 ASP A N 1
ATOM 747 C CA . ASP A 1 97 ? -8.005 0.522 -18.961 1.00 91.56 97 ASP A CA 1
ATOM 748 C C . ASP A 1 97 ? -7.391 -0.843 -18.623 1.00 91.56 97 ASP A C 1
ATOM 750 O O . ASP A 1 97 ? -6.903 -1.558 -19.499 1.00 91.56 97 ASP A O 1
ATOM 754 N N . GLN A 1 98 ? -7.447 -1.216 -17.342 1.00 90.19 98 GLN A N 1
ATOM 755 C CA . GLN A 1 98 ? -6.920 -2.491 -16.829 1.00 90.19 98 GLN A CA 1
ATOM 756 C C . GLN A 1 98 ? -5.384 -2.622 -16.873 1.00 90.19 98 GLN A C 1
ATOM 758 O O . GLN A 1 98 ? -4.856 -3.719 -16.695 1.00 90.19 98 GLN A O 1
ATOM 763 N N . SER A 1 99 ? -4.651 -1.517 -17.052 1.00 89.12 99 SER A N 1
ATOM 764 C CA . SER A 1 99 ? -3.190 -1.503 -16.914 1.00 89.12 99 SER A CA 1
ATOM 765 C C . SER A 1 99 ? -2.730 -1.899 -15.512 1.00 89.12 99 SER A C 1
ATOM 767 O O . SER A 1 99 ? -3.257 -1.420 -14.508 1.00 89.12 99 SER A O 1
ATOM 769 N N . LEU A 1 100 ? -1.686 -2.725 -15.448 1.00 90.12 100 LEU A N 1
ATOM 770 C CA . LEU A 1 100 ? -1.015 -3.099 -14.206 1.00 90.12 100 LEU A CA 1
ATOM 771 C C . LEU A 1 100 ? 0.202 -2.197 -13.984 1.00 90.12 100 LEU A C 1
ATOM 773 O O . LEU A 1 100 ? 1.051 -2.075 -14.865 1.00 90.12 100 LEU A O 1
ATOM 777 N N . MET A 1 101 ? 0.305 -1.595 -12.797 1.00 89.44 101 MET A N 1
ATOM 778 C CA . MET A 1 101 ? 1.473 -0.809 -12.394 1.00 89.44 101 MET A CA 1
ATOM 779 C C . MET A 1 101 ? 2.234 -1.501 -11.272 1.00 89.44 101 MET A C 1
ATOM 781 O O . MET A 1 101 ? 1.662 -1.858 -10.244 1.00 89.44 101 MET A O 1
ATOM 785 N N . VAL A 1 102 ? 3.542 -1.641 -11.470 1.00 88.94 102 VAL A N 1
ATOM 786 C CA . VAL A 1 102 ? 4.459 -2.144 -10.447 1.00 88.94 102 VAL A CA 1
ATOM 787 C C . VAL A 1 102 ? 4.882 -0.979 -9.557 1.00 88.94 102 VAL A C 1
ATOM 789 O O . VAL A 1 102 ? 5.311 0.064 -10.054 1.00 88.94 102 VAL A O 1
ATOM 792 N N . LEU A 1 103 ? 4.746 -1.153 -8.245 1.00 92.06 103 LEU A N 1
ATOM 793 C CA . LEU A 1 103 ? 5.150 -0.166 -7.245 1.00 92.06 103 LEU A CA 1
ATOM 794 C C . LEU A 1 103 ? 6.567 -0.461 -6.732 1.00 92.06 103 LEU A C 1
ATOM 796 O O . LEU A 1 103 ? 7.074 -1.571 -6.866 1.00 92.06 103 LEU A O 1
ATOM 800 N N . ASP A 1 104 ? 7.204 0.537 -6.124 1.00 88.88 104 ASP A N 1
ATOM 801 C CA . ASP A 1 104 ? 8.517 0.426 -5.473 1.00 88.88 104 ASP A CA 1
ATOM 802 C C . ASP A 1 104 ? 8.474 -0.283 -4.106 1.00 88.88 104 ASP A C 1
ATOM 804 O O . ASP A 1 104 ? 9.520 -0.546 -3.512 1.00 88.88 104 ASP A O 1
ATOM 808 N N . SER A 1 105 ? 7.274 -0.590 -3.612 1.00 85.12 105 SER A N 1
ATOM 809 C CA . SER A 1 105 ? 7.050 -1.268 -2.340 1.00 85.12 105 SER A CA 1
ATOM 810 C C . SER A 1 105 ? 7.112 -2.787 -2.533 1.00 85.12 105 SER A C 1
ATOM 812 O O . SER A 1 105 ? 6.371 -3.306 -3.371 1.00 85.12 105 SER A O 1
ATOM 814 N N . PRO A 1 106 ? 7.982 -3.509 -1.803 1.00 78.88 106 PRO A N 1
ATOM 815 C CA . PRO A 1 106 ? 8.053 -4.958 -1.914 1.00 78.88 106 PRO A CA 1
ATOM 816 C C . PRO A 1 106 ? 6.805 -5.634 -1.337 1.00 78.88 106 PRO A C 1
ATOM 818 O O . PRO A 1 106 ? 6.139 -5.103 -0.444 1.00 78.88 106 PRO A O 1
ATOM 821 N N . ASP A 1 107 ? 6.527 -6.847 -1.812 1.00 72.19 107 ASP A N 1
ATOM 822 C CA . ASP A 1 107 ? 5.443 -7.675 -1.288 1.00 72.19 107 ASP A CA 1
ATOM 823 C C . ASP A 1 107 ? 5.585 -7.840 0.235 1.00 72.19 107 ASP A C 1
ATOM 825 O O . ASP A 1 107 ? 6.678 -8.071 0.758 1.00 72.19 107 ASP A O 1
ATOM 829 N N . HIS A 1 108 ? 4.470 -7.690 0.957 1.00 67.62 108 HIS A N 1
ATOM 830 C CA . HIS A 1 108 ? 4.402 -7.733 2.427 1.00 67.62 108 HIS A CA 1
ATOM 831 C C . HIS A 1 108 ? 5.214 -6.669 3.178 1.00 67.62 108 HIS A C 1
ATOM 833 O O . HIS A 1 108 ? 5.416 -6.794 4.390 1.00 67.62 108 HIS A O 1
ATOM 839 N N . ALA A 1 109 ? 5.669 -5.613 2.506 1.00 81.56 109 ALA A N 1
ATOM 840 C CA . ALA A 1 109 ? 6.266 -4.485 3.199 1.00 81.56 109 ALA A CA 1
ATOM 841 C C . ALA A 1 109 ? 5.245 -3.776 4.095 1.00 81.56 109 ALA A C 1
ATOM 843 O O . ALA A 1 109 ? 4.054 -3.682 3.784 1.00 81.56 109 ALA A O 1
ATOM 844 N N . LEU A 1 110 ? 5.739 -3.220 5.203 1.00 91.00 110 LEU A N 1
ATOM 845 C CA . LEU A 1 110 ? 4.949 -2.285 5.986 1.00 91.00 110 LEU A CA 1
ATOM 846 C C . LEU A 1 110 ? 4.709 -1.018 5.166 1.00 91.00 110 LEU A C 1
ATOM 848 O O . LEU A 1 110 ? 5.654 -0.399 4.675 1.00 91.00 110 LEU A O 1
ATOM 852 N N . VAL A 1 111 ? 3.445 -0.627 5.072 1.00 93.31 111 VAL A N 1
ATOM 853 C CA . VAL A 1 111 ? 3.001 0.592 4.402 1.00 93.31 111 VAL A CA 1
ATOM 854 C C . VAL A 1 111 ? 3.120 1.797 5.326 1.00 93.31 111 VAL A C 1
ATOM 856 O O . VAL A 1 111 ? 2.975 1.688 6.549 1.00 93.31 111 VAL A O 1
ATOM 859 N N . ASP A 1 112 ? 3.366 2.953 4.724 1.00 94.31 112 ASP A N 1
ATOM 860 C CA . ASP A 1 112 ? 3.617 4.198 5.437 1.00 94.31 112 ASP A CA 1
ATOM 861 C C . ASP A 1 112 ? 2.305 4.942 5.732 1.00 94.31 112 ASP A C 1
ATOM 863 O O . ASP A 1 112 ? 1.454 5.111 4.854 1.00 94.31 112 ASP A O 1
ATOM 867 N N . LEU A 1 113 ? 2.150 5.416 6.972 1.00 94.75 113 LEU A N 1
ATOM 868 C CA . LEU A 1 113 ? 1.057 6.287 7.407 1.00 94.75 113 LEU A CA 1
ATOM 869 C C . LEU A 1 113 ? 1.588 7.691 7.666 1.00 94.75 113 LEU A C 1
ATOM 871 O O . LEU A 1 113 ? 2.450 7.902 8.521 1.00 94.75 113 LEU A O 1
ATOM 875 N N . PHE A 1 114 ? 1.013 8.652 6.959 1.00 94.31 114 PHE A N 1
ATOM 876 C CA . PHE A 1 114 ? 1.333 10.066 7.047 1.00 94.31 114 PHE A CA 1
ATOM 877 C C . PHE A 1 114 ? 0.187 10.847 7.688 1.00 94.31 114 PHE A C 1
ATOM 879 O O . PHE A 1 114 ? -0.980 10.524 7.472 1.00 94.31 114 PHE A O 1
ATOM 886 N N . ALA A 1 115 ? 0.518 11.913 8.416 1.00 92.69 115 ALA A N 1
ATOM 887 C CA . ALA A 1 115 ? -0.406 13.018 8.676 1.00 92.69 115 ALA A CA 1
ATOM 888 C C . ALA A 1 115 ? 0.156 14.274 8.012 1.00 92.69 115 ALA A C 1
ATOM 890 O O . ALA A 1 115 ? 1.247 14.738 8.365 1.00 92.69 115 ALA A O 1
ATOM 891 N N . GLY A 1 116 ? -0.560 14.782 7.009 1.00 88.81 116 GLY A N 1
ATOM 892 C CA . GLY A 1 116 ? 0.020 15.717 6.046 1.00 88.81 116 GLY A CA 1
ATOM 893 C C . GLY A 1 116 ? 1.278 15.125 5.398 1.00 88.81 116 GLY A C 1
ATOM 894 O O . GLY A 1 116 ? 1.233 14.030 4.836 1.00 88.81 116 GLY A O 1
ATOM 895 N N . ASP A 1 117 ? 2.408 15.820 5.540 1.00 90.19 117 ASP A N 1
ATOM 896 C CA . ASP A 1 117 ? 3.692 15.444 4.927 1.00 90.19 117 ASP A CA 1
ATOM 897 C C . ASP A 1 117 ? 4.629 14.659 5.863 1.00 90.19 117 ASP A C 1
ATOM 899 O O . ASP A 1 117 ? 5.747 14.306 5.481 1.00 90.19 117 ASP A O 1
ATOM 903 N N . ARG A 1 118 ? 4.211 14.383 7.106 1.00 91.88 118 ARG A N 1
ATOM 904 C CA . ARG A 1 118 ? 5.054 13.698 8.098 1.00 91.88 118 ARG A CA 1
ATOM 905 C C . ARG A 1 118 ? 4.708 12.217 8.185 1.00 91.88 118 ARG A C 1
ATOM 907 O O . ARG A 1 118 ? 3.561 11.878 8.469 1.00 91.88 118 ARG A O 1
ATOM 914 N N . LEU A 1 119 ? 5.715 11.355 8.028 1.00 94.12 119 LEU A N 1
ATOM 915 C CA . LEU A 1 119 ? 5.612 9.928 8.337 1.00 94.12 119 LEU A CA 1
ATOM 916 C C . LEU A 1 119 ? 5.402 9.752 9.845 1.00 94.12 119 LEU A C 1
ATOM 918 O O . LEU A 1 119 ? 6.240 10.169 10.642 1.00 94.12 119 LEU A O 1
ATOM 922 N N . LEU A 1 120 ? 4.283 9.150 10.229 1.00 96.00 120 LEU A N 1
ATOM 923 C CA . LEU A 1 120 ? 3.936 8.898 11.625 1.00 96.00 120 LEU A CA 1
ATOM 924 C C . LEU A 1 120 ? 4.173 7.447 12.026 1.00 96.00 120 LEU A C 1
ATOM 926 O O . LEU A 1 120 ? 4.623 7.194 13.144 1.00 96.00 120 LEU A O 1
ATOM 930 N N . ALA A 1 121 ? 3.838 6.502 11.149 1.00 96.56 121 ALA A N 1
ATOM 931 C CA . ALA A 1 121 ? 3.842 5.084 11.475 1.00 96.56 121 ALA A CA 1
ATOM 932 C C . ALA A 1 121 ? 4.056 4.199 10.244 1.00 96.56 121 ALA A C 1
ATOM 934 O O . ALA A 1 121 ? 3.852 4.625 9.108 1.00 96.56 121 ALA A O 1
ATOM 935 N N . LYS A 1 122 ? 4.400 2.940 10.508 1.00 94.94 122 LYS A N 1
ATOM 936 C CA . LYS A 1 122 ? 4.440 1.835 9.551 1.00 94.94 122 LYS A CA 1
ATOM 937 C C . LYS A 1 122 ? 3.473 0.741 9.989 1.00 94.94 122 LYS A C 1
ATOM 939 O O . LYS A 1 122 ? 3.311 0.493 11.189 1.00 94.94 122 LYS A O 1
ATOM 944 N N . GLY A 1 123 ? 2.811 0.085 9.042 1.00 93.94 123 GLY A N 1
ATOM 945 C CA . GLY A 1 123 ? 1.773 -0.891 9.367 1.00 93.94 123 GLY A CA 1
ATOM 946 C C . GLY A 1 123 ? 1.340 -1.784 8.215 1.00 93.94 123 GLY A C 1
ATOM 947 O O . GLY A 1 123 ? 1.954 -1.796 7.157 1.00 93.94 123 GLY A O 1
ATOM 948 N N . HIS A 1 124 ? 0.267 -2.538 8.431 1.00 91.88 124 HIS A N 1
ATOM 949 C CA . HIS A 1 124 ? -0.354 -3.370 7.400 1.00 91.88 124 HIS A CA 1
ATOM 950 C C . HIS A 1 124 ? -1.732 -2.830 7.034 1.00 91.88 124 HIS A C 1
ATOM 952 O O . HIS A 1 124 ? -2.503 -2.455 7.923 1.00 91.88 124 HIS A O 1
ATOM 958 N N . VAL A 1 125 ? -2.060 -2.865 5.742 1.00 90.50 125 VAL A N 1
ATOM 959 C CA . VAL A 1 125 ? -3.438 -2.699 5.274 1.00 90.50 125 VAL A CA 1
ATOM 960 C C . VAL A 1 125 ? -4.138 -4.050 5.326 1.00 90.50 125 VAL A C 1
ATOM 962 O O . VAL A 1 125 ? -3.626 -5.046 4.824 1.00 90.50 125 VAL A O 1
ATOM 965 N N . LEU A 1 126 ? -5.305 -4.075 5.952 1.00 88.44 126 LEU A N 1
ATOM 966 C CA . LEU A 1 126 ? -6.131 -5.257 6.158 1.00 88.44 126 LEU A CA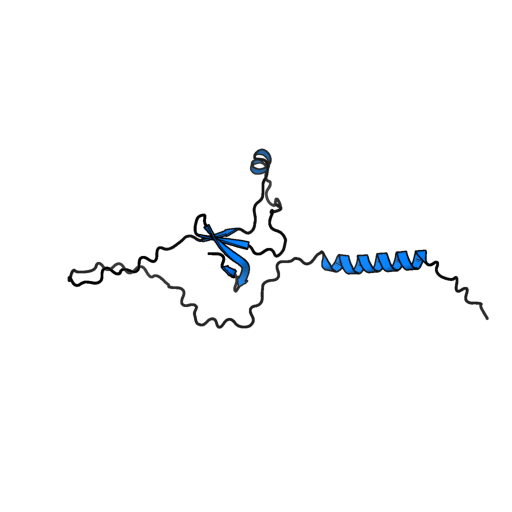 1
ATOM 967 C C . LEU A 1 126 ? -7.548 -4.961 5.654 1.00 88.44 126 LEU A C 1
ATOM 969 O O . LEU A 1 126 ? -7.925 -3.800 5.508 1.00 88.44 126 LEU A O 1
ATOM 973 N N . CYS A 1 12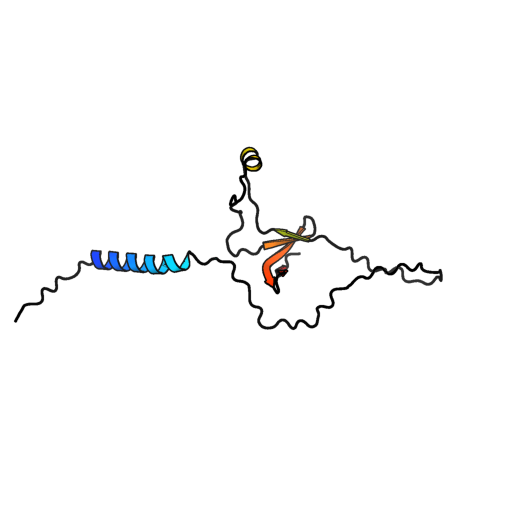7 ? -8.358 -5.998 5.456 1.00 89.19 127 CYS A N 1
ATOM 974 C CA . CYS A 1 127 ? -9.798 -5.852 5.269 1.00 89.19 127 CYS A CA 1
ATOM 975 C C . CYS A 1 127 ? -10.526 -6.554 6.419 1.00 89.19 127 CYS A C 1
ATOM 977 O O . CYS A 1 127 ? -10.263 -7.729 6.675 1.00 89.19 127 CYS A O 1
ATOM 979 N N . LEU A 1 128 ? -11.414 -5.838 7.107 1.00 83.94 128 LEU A N 1
ATOM 980 C CA . LEU A 1 128 ? -12.247 -6.350 8.193 1.00 83.94 128 LEU A CA 1
ATOM 981 C C . LEU A 1 128 ? -13.695 -5.923 7.957 1.00 83.94 128 LEU A C 1
ATOM 983 O O . LEU A 1 128 ? -13.960 -4.738 7.777 1.00 83.94 128 LEU A O 1
ATOM 987 N N . ASP A 1 129 ? -14.627 -6.875 7.939 1.00 90.06 129 ASP A N 1
ATOM 988 C CA . ASP A 1 129 ? -16.063 -6.623 7.739 1.00 90.06 129 ASP A CA 1
ATOM 989 C C . ASP A 1 129 ? -16.375 -5.741 6.514 1.00 90.06 129 ASP A C 1
ATOM 991 O O . ASP A 1 129 ? -17.216 -4.842 6.549 1.00 90.06 129 ASP A O 1
ATOM 995 N N . GLY A 1 130 ? -15.646 -5.967 5.416 1.00 89.00 130 GLY A N 1
ATOM 996 C CA . GLY A 1 130 ? -15.777 -5.185 4.184 1.00 89.00 130 GLY A CA 1
ATOM 997 C C . GLY A 1 130 ? -15.200 -3.767 4.267 1.00 89.00 130 GLY A C 1
ATOM 998 O O . GLY A 1 130 ? -15.450 -2.956 3.376 1.00 89.00 130 GLY A O 1
ATOM 999 N N . ARG A 1 131 ? -14.436 -3.447 5.316 1.00 87.12 131 ARG A N 1
ATOM 1000 C CA . ARG A 1 131 ? -13.763 -2.157 5.507 1.00 87.12 131 ARG A CA 1
ATOM 1001 C C . ARG A 1 131 ? -12.259 -2.324 5.413 1.00 87.12 131 ARG A C 1
ATOM 1003 O O . ARG A 1 131 ? -11.693 -3.268 5.951 1.00 87.12 131 ARG A O 1
ATOM 1010 N N . ILE A 1 132 ? -11.605 -1.357 4.782 1.00 89.00 132 ILE A N 1
ATOM 1011 C CA . ILE A 1 132 ? -10.148 -1.270 4.791 1.00 89.00 132 ILE A CA 1
ATOM 1012 C C . ILE A 1 132 ? -9.709 -0.761 6.166 1.00 89.00 132 ILE A C 1
ATOM 1014 O O . ILE A 1 132 ? -10.220 0.242 6.666 1.00 89.00 132 ILE A O 1
ATOM 1018 N N . CYS A 1 133 ? -8.758 -1.455 6.775 1.00 92.00 133 CYS A N 1
ATOM 1019 C CA . CYS A 1 133 ? -8.186 -1.128 8.070 1.00 92.00 133 CYS A CA 1
ATOM 1020 C C . CYS A 1 133 ? -6.674 -0.978 7.953 1.00 92.00 133 CYS A C 1
ATOM 1022 O O . CYS A 1 133 ? -6.034 -1.627 7.130 1.00 92.00 133 CYS A O 1
ATOM 1024 N N . PHE A 1 134 ? -6.097 -0.159 8.826 1.00 92.75 134 PHE A N 1
ATOM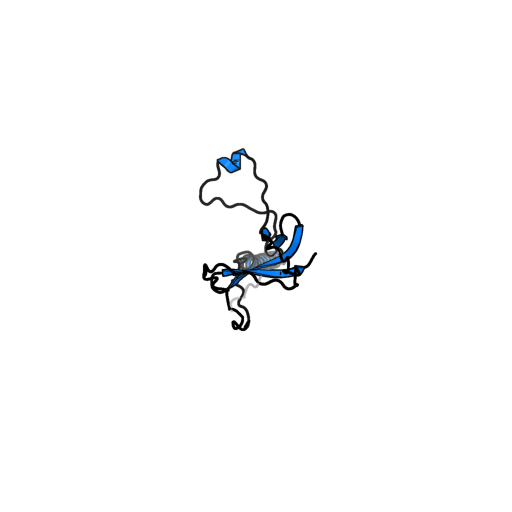 1025 C CA . PHE A 1 134 ? -4.655 -0.037 8.974 1.00 92.75 134 PHE A CA 1
ATOM 1026 C C . PHE A 1 134 ? -4.260 -0.468 10.379 1.00 92.75 134 PHE A C 1
ATOM 1028 O O . PHE A 1 134 ? -4.712 0.117 11.365 1.00 92.75 134 PHE A O 1
ATOM 1035 N N . ARG A 1 135 ? -3.409 -1.488 10.481 1.00 93.75 135 ARG A N 1
ATOM 1036 C CA . ARG A 1 135 ? -2.829 -1.915 11.754 1.00 93.75 135 ARG A CA 1
ATOM 1037 C C . ARG A 1 135 ? -1.443 -1.310 11.896 1.00 93.75 135 ARG A C 1
ATOM 1039 O O . ARG A 1 135 ? -0.528 -1.707 11.179 1.00 93.75 135 ARG A O 1
ATOM 1046 N N . VAL A 1 136 ? -1.292 -0.409 12.862 1.00 95.44 136 VAL A N 1
ATOM 1047 C CA . VAL A 1 136 ? 0.009 0.147 13.254 1.00 95.44 136 VAL A CA 1
ATOM 1048 C C . VAL A 1 136 ? 0.903 -0.982 13.774 1.00 95.44 136 VAL A C 1
ATOM 1050 O O . VAL A 1 136 ? 0.501 -1.736 14.661 1.00 95.44 136 VAL A O 1
ATOM 1053 N N . VAL A 1 137 ? 2.100 -1.104 13.205 1.00 95.44 137 VAL A N 1
ATOM 1054 C CA . VAL A 1 137 ? 3.152 -2.036 13.644 1.00 95.44 137 VAL A CA 1
ATOM 1055 C C . VAL A 1 137 ? 4.265 -1.272 14.347 1.00 95.44 137 VAL A C 1
ATOM 1057 O O . VAL A 1 137 ? 4.712 -1.682 15.414 1.00 95.44 137 VAL A O 1
ATOM 1060 N N . GLU A 1 138 ? 4.663 -0.136 13.783 1.00 95.62 138 GLU A N 1
ATOM 1061 C CA . GLU A 1 138 ? 5.685 0.738 14.344 1.00 95.62 138 GLU A CA 1
ATOM 1062 C C . GLU A 1 138 ? 5.183 2.180 14.327 1.00 95.62 138 GLU A C 1
ATOM 1064 O O . GLU A 1 138 ? 4.716 2.671 13.300 1.00 95.62 138 GLU A O 1
ATOM 1069 N N . LEU A 1 139 ? 5.284 2.861 15.466 1.00 96.00 139 LEU A N 1
ATOM 1070 C CA . LEU A 1 139 ? 5.075 4.301 15.563 1.00 96.00 139 LEU A CA 1
ATOM 1071 C C . LEU A 1 139 ? 6.451 4.966 15.538 1.00 96.00 139 LEU A C 1
ATOM 1073 O O . LEU A 1 139 ? 7.275 4.694 16.406 1.00 96.00 139 LEU A O 1
ATOM 1077 N N . ILE A 1 140 ? 6.690 5.815 14.544 1.00 92.00 140 ILE A N 1
ATOM 1078 C CA . ILE A 1 140 ? 8.002 6.426 14.304 1.00 92.00 140 ILE A CA 1
ATOM 1079 C C . ILE A 1 140 ? 8.103 7.765 15.034 1.00 92.00 140 ILE A C 1
ATOM 1081 O O . ILE A 1 140 ? 9.140 8.037 15.627 1.00 92.00 140 ILE A O 1
ATOM 1085 N N . SER A 1 141 ? 7.013 8.552 15.007 1.00 68.94 141 SER A N 1
ATOM 1086 C CA . SER A 1 141 ? 6.886 9.896 15.600 1.00 68.94 141 SER A CA 1
ATOM 1087 C C . SER A 1 141 ? 8.195 10.694 15.612 1.00 68.94 141 SER A C 1
ATOM 1089 O O . SER A 1 141 ? 8.782 10.861 16.702 1.00 68.94 141 SER A O 1
#

Secondary structure (DSSP, 8-state):
----------H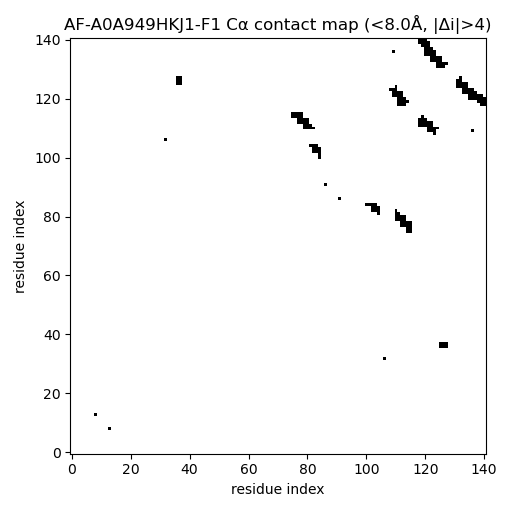HHHHHHHHHHHHHHHHTTSS---------S---GGG-----------PPPP---------------EEEE-------HHHHHT--TT-----SSPTTPPEEEEETTEEEEEEEEEEETTEEEEEEEEE--

Sequence (141 aa):
MAESTDAPIAKSDLMLRDALEALSLADSSLLETQIQPYQLQEFNALDSVWLETKATDSQPSNEPAGSDQISKNPNHEIRIELGRARIPLTDLYDLPDQSLMVLDSPDHALVDLFAGDRLLAKGHVLCLDGRICFRVVELIS

Radius of gyration: 29.42 Å; Cα contacts (8 Å, |Δi|>4): 102; chains: 1; bounding box: 56×102×56 Å

pLDDT: mean 71.46, std 20.25, range [36.22, 96.56]

Nearest PDB structures (foldseek):
  8uox-assembly1_E6  TM=8.750E-01  e=5.717E-06  Salmonella enterica subsp. enterica serovar Typhimurium
  1o6a-assembly1_A  TM=9.116E-01  e=1.158E-05  Thermotoga maritima
  5xrw-assembly1_C  TM=8.926E-01  e=1.158E-05  Helicobacter pylori 26695
  8wiw-assembly1_0  TM=9.073E-01  e=2.064E-05  Salmonella enterica subsp. enterica serovar Typhimurium str. LT2
  1o6a-assembly1_B  TM=9.146E-01  e=2.846E-05  Thermotoga maritima

Foldseek 3Di:
DDDDPPDPDPPVNVVVVVVVVVVVVVVVVPPPLPVPFDDDPDDDPPPPPPDPPDDDDDDDDDDDDDDPPPPPPDDFDKDKDPFDDDDDPVCVVVPDPPDDDDGPADRPFFIFMDGVPDTFFTFDWHADPNDTDTDGPGGPD

Solvent-accessible surface area (backbone atoms only — not comparable to full-atom values): 9743 Å² total; per-residue (Å²): 140,82,83,80,84,81,73,80,78,52,73,66,60,54,53,54,49,55,52,52,51,55,48,61,61,49,62,70,67,76,74,68,82,66,86,68,72,64,80,74,87,77,75,81,79,81,78,76,73,74,83,78,78,73,88,74,92,75,86,86,80,91,80,92,78,93,73,95,69,74,78,84,73,75,89,74,66,70,48,75,46,81,59,54,69,89,75,58,73,70,55,67,76,66,61,56,88,91,66,85,81,76,52,76,48,60,90,91,54,67,28,43,32,21,49,75,94,41,75,36,32,31,19,47,82,42,49,55,97,93,34,84,42,75,46,81,74,42,80,68,110